Protein AF-A0A1G6W731-F1 (afdb_monomer_lite)

Secondary structure (DSSP, 8-state):
---HHHHHH----SS-EEEE-STTEEEEEEE---SSS---EEEEEEE----------

Radius of gyration: 14.87 Å; chains: 1; bounding box: 26×17×53 Å

pLDDT: mean 71.99, std 15.56, range [45.09, 90.81]

Structure (mmCIF, N/CA/C/O backbone):
data_AF-A0A1G6W731-F1
#
_entry.id   AF-A0A1G6W731-F1
#
loop_
_atom_site.group_PDB
_atom_site.id
_atom_site.type_symbol
_atom_site.label_atom_id
_atom_site.label_alt_id
_atom_site.label_comp_id
_atom_site.label_asym_id
_atom_site.label_entity_id
_atom_site.label_seq_id
_atom_site.pdbx_PDB_ins_code
_atom_site.Cartn_x
_atom_site.Cartn_y
_atom_site.Cartn_z
_atom_site.occupancy
_atom_site.B_iso_or_equiv
_atom_site.auth_seq_id
_atom_site.auth_comp_id
_atom_site.auth_asym_id
_atom_site.auth_atom_id
_atom_site.pdbx_PDB_model_num
ATOM 1 N N . MET A 1 1 ? -7.753 0.313 8.628 1.00 86.75 1 MET A N 1
ATOM 2 C CA . MET A 1 1 ? -7.806 -0.954 7.882 1.00 86.75 1 MET A CA 1
ATOM 3 C C . MET A 1 1 ? -7.351 -0.695 6.466 1.00 86.75 1 MET A C 1
ATOM 5 O O . MET A 1 1 ? -7.791 0.307 5.909 1.00 86.75 1 MET A O 1
ATOM 9 N N . LEU A 1 2 ? -6.448 -1.514 5.927 1.00 88.69 2 LEU A N 1
ATOM 10 C CA . LEU A 1 2 ? -5.983 -1.376 4.550 1.00 88.69 2 LEU A CA 1
ATOM 11 C C . LEU A 1 2 ? -7.054 -1.873 3.588 1.00 88.69 2 LEU A C 1
ATOM 13 O O . LEU A 1 2 ? -7.732 -2.867 3.841 1.00 88.69 2 LEU A O 1
ATOM 17 N N . THR A 1 3 ? -7.195 -1.182 2.464 1.00 90.69 3 THR A N 1
ATOM 18 C CA . THR A 1 3 ? -8.105 -1.593 1.395 1.00 90.69 3 THR A CA 1
ATOM 19 C C . THR A 1 3 ? -7.342 -2.206 0.233 1.00 90.69 3 THR A C 1
ATOM 21 O O . THR A 1 3 ? -6.158 -1.931 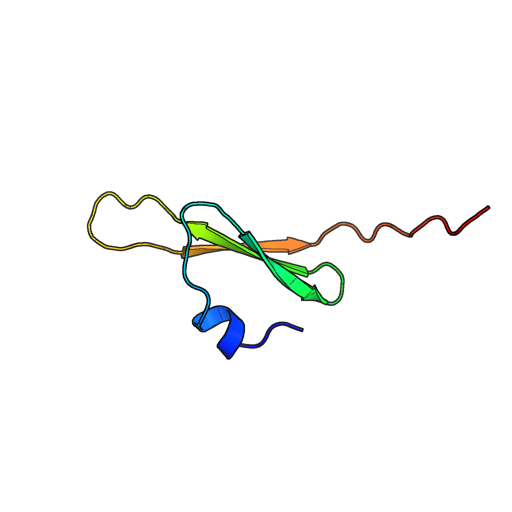0.021 1.00 90.69 3 THR A O 1
ATOM 24 N N . HIS A 1 4 ? -8.049 -2.997 -0.573 1.00 87.25 4 HIS A N 1
ATOM 25 C CA . HIS A 1 4 ? -7.494 -3.559 -1.801 1.00 87.25 4 HIS A CA 1
ATOM 26 C C . HIS A 1 4 ? -6.895 -2.469 -2.704 1.00 87.25 4 HIS A C 1
ATOM 28 O O . HIS A 1 4 ? -5.763 -2.609 -3.154 1.00 87.25 4 HIS A O 1
ATOM 34 N N . ILE A 1 5 ? -7.601 -1.342 -2.868 1.00 90.81 5 ILE A N 1
ATOM 35 C CA . ILE A 1 5 ? -7.150 -0.205 -3.684 1.00 90.81 5 ILE A CA 1
ATOM 36 C C . ILE A 1 5 ? -5.817 0.348 -3.167 1.00 90.81 5 ILE A C 1
ATOM 38 O O . ILE A 1 5 ? -4.897 0.557 -3.958 1.00 90.81 5 ILE A O 1
ATOM 42 N N . GLN A 1 6 ? -5.681 0.545 -1.851 1.00 88.38 6 GLN A N 1
ATOM 43 C CA . GLN A 1 6 ? -4.443 1.047 -1.246 1.00 88.38 6 GLN A CA 1
ATOM 44 C C . GLN A 1 6 ? -3.268 0.101 -1.506 1.00 88.38 6 GLN A C 1
ATOM 46 O O . GLN A 1 6 ? -2.206 0.560 -1.920 1.00 88.38 6 GLN A O 1
ATOM 51 N N . ILE A 1 7 ? -3.481 -1.208 -1.346 1.00 86.81 7 ILE A N 1
ATOM 52 C CA . ILE A 1 7 ? -2.461 -2.236 -1.584 1.00 86.81 7 ILE A CA 1
ATOM 53 C C . ILE A 1 7 ? -2.033 -2.245 -3.057 1.00 86.81 7 ILE A C 1
ATOM 55 O O . ILE A 1 7 ? -0.842 -2.190 -3.348 1.00 86.81 7 ILE A O 1
ATOM 59 N N . THR A 1 8 ? -2.983 -2.258 -3.995 1.00 86.81 8 THR A N 1
ATOM 60 C CA . THR A 1 8 ? -2.679 -2.325 -5.435 1.00 86.81 8 THR A CA 1
ATOM 61 C C . THR A 1 8 ? -2.101 -1.029 -5.999 1.00 86.81 8 THR A C 1
ATOM 63 O O . THR A 1 8 ? -1.370 -1.056 -6.984 1.00 86.81 8 THR A O 1
ATOM 66 N N . SER A 1 9 ? -2.418 0.116 -5.388 1.00 87.81 9 SER A N 1
ATOM 67 C CA . SER A 1 9 ? -1.884 1.422 -5.796 1.00 87.81 9 SER A CA 1
ATOM 68 C C . SER A 1 9 ? -0.459 1.684 -5.299 1.00 87.81 9 SER A C 1
ATOM 70 O O . SER A 1 9 ? 0.189 2.627 -5.761 1.00 87.81 9 SER A O 1
ATOM 72 N N . ALA A 1 10 ? 0.029 0.879 -4.351 1.00 85.12 10 ALA A N 1
ATOM 73 C CA . ALA A 1 10 ? 1.314 1.091 -3.711 1.00 85.12 10 ALA A CA 1
ATOM 74 C C . ALA A 1 10 ? 2.457 0.848 -4.699 1.00 85.12 10 ALA A C 1
ATOM 76 O O . ALA A 1 10 ? 2.699 -0.269 -5.156 1.00 85.12 10 ALA A O 1
ATOM 77 N N . LYS A 1 11 ? 3.187 1.916 -5.021 1.00 83.75 11 LYS A N 1
ATOM 78 C CA . LYS A 1 11 ? 4.353 1.842 -5.900 1.00 83.75 11 LYS A CA 1
ATOM 79 C C . LYS A 1 11 ? 5.605 1.598 -5.067 1.00 83.75 11 LYS A C 1
ATOM 81 O O . LYS A 1 11 ? 5.799 2.295 -4.067 1.00 83.75 11 LYS A O 1
ATOM 86 N N . PRO A 1 12 ? 6.478 0.660 -5.460 1.00 77.94 12 PRO A N 1
ATOM 87 C CA . PRO A 1 12 ? 7.748 0.504 -4.776 1.00 77.94 12 PRO A CA 1
ATOM 88 C C . PRO A 1 12 ? 8.572 1.786 -4.905 1.00 77.94 12 PRO A C 1
ATOM 90 O O . PRO A 1 12 ? 8.597 2.426 -5.957 1.00 77.94 12 PRO A O 1
ATOM 93 N N . THR A 1 13 ? 9.252 2.152 -3.825 1.00 81.31 13 THR A N 1
ATOM 94 C CA . THR A 1 13 ? 10.218 3.256 -3.825 1.00 81.31 13 THR A CA 1
ATOM 95 C C . THR A 1 13 ? 11.622 2.690 -3.656 1.00 81.31 13 THR A C 1
ATOM 97 O O . THR A 1 13 ? 11.778 1.493 -3.431 1.00 81.31 13 THR A O 1
ATOM 100 N N . ALA A 1 14 ? 12.657 3.529 -3.741 1.00 80.50 14 ALA A N 1
ATOM 101 C CA . ALA A 1 14 ? 14.039 3.089 -3.536 1.00 80.50 14 ALA A CA 1
ATOM 102 C C . ALA A 1 14 ? 14.291 2.492 -2.135 1.00 80.50 14 ALA A C 1
ATOM 104 O O . ALA A 1 14 ? 15.241 1.733 -1.957 1.00 80.50 14 ALA A O 1
ATOM 105 N N . LYS A 1 15 ? 13.454 2.819 -1.141 1.00 80.38 15 LYS A N 1
ATOM 106 C CA . LYS A 1 15 ? 13.555 2.301 0.227 1.00 80.38 15 LYS A CA 1
ATOM 107 C C . LYS A 1 15 ? 12.301 1.495 0.595 1.00 80.38 15 LYS A C 1
ATOM 109 O O . LYS A 1 15 ? 11.204 1.861 0.170 1.00 80.38 15 LYS A O 1
ATOM 114 N N . PRO A 1 16 ? 12.428 0.425 1.397 1.00 84.38 16 PRO A N 1
ATOM 115 C CA . PRO A 1 16 ? 11.265 -0.274 1.932 1.00 84.38 16 PRO A CA 1
ATOM 116 C C . PRO A 1 16 ? 10.396 0.652 2.790 1.00 84.38 16 PRO A C 1
ATOM 118 O O . PRO A 1 16 ? 10.921 1.485 3.532 1.00 84.38 16 PRO A O 1
ATOM 121 N N . PHE A 1 17 ? 9.077 0.486 2.725 1.00 85.75 17 PHE A N 1
ATOM 122 C CA . PHE A 1 17 ? 8.127 1.200 3.584 1.00 85.75 17 PHE A CA 1
ATOM 123 C C . PHE A 1 17 ? 6.958 0.301 3.990 1.00 85.75 17 PHE A C 1
ATOM 125 O O . PHE A 1 17 ? 6.693 -0.707 3.341 1.00 85.75 17 PHE A O 1
ATOM 132 N N . ASN A 1 18 ? 6.251 0.670 5.061 1.00 88.88 18 ASN A N 1
ATOM 133 C CA . ASN A 1 18 ? 5.127 -0.107 5.581 1.00 88.88 18 ASN A CA 1
ATOM 134 C C . ASN A 1 18 ? 3.796 0.598 5.318 1.00 88.88 18 ASN A C 1
ATOM 136 O O . ASN A 1 18 ? 3.649 1.786 5.602 1.00 88.88 18 ASN A O 1
ATOM 140 N N . LEU A 1 19 ? 2.812 -0.164 4.857 1.00 88.38 19 LEU A N 1
ATOM 141 C CA . LEU A 1 19 ? 1.404 0.196 4.899 1.00 88.38 19 LEU A CA 1
ATOM 142 C C . LEU A 1 19 ? 0.804 -0.412 6.168 1.00 88.38 19 LEU A C 1
ATOM 144 O O . LEU A 1 19 ? 0.807 -1.631 6.331 1.00 88.38 19 LEU A O 1
ATOM 148 N N . SER A 1 20 ? 0.329 0.427 7.084 1.00 89.62 20 SER A N 1
ATOM 149 C CA . SER A 1 20 ? -0.236 -0.023 8.360 1.00 89.62 20 SER A CA 1
ATOM 150 C C . SER A 1 20 ? -1.729 -0.333 8.242 1.00 89.62 20 SER A C 1
ATOM 152 O O . SER A 1 20 ? -2.494 0.454 7.685 1.00 89.62 20 SER A O 1
ATOM 154 N N . ASP A 1 21 ? -2.147 -1.446 8.835 1.00 87.62 21 ASP A N 1
ATOM 155 C CA . ASP A 1 21 ? -3.538 -1.787 9.120 1.00 87.62 21 ASP A CA 1
ATOM 156 C C . ASP A 1 21 ? -3.806 -1.595 10.636 1.00 87.62 21 ASP A C 1
ATOM 158 O O . ASP A 1 21 ? -3.059 -0.947 11.369 1.00 87.62 21 ASP A O 1
ATOM 162 N N . SER A 1 22 ? -4.920 -2.123 11.112 1.00 85.56 22 SER A N 1
ATOM 163 C CA . SER A 1 22 ? -5.373 -2.186 12.487 1.00 85.56 22 SER A CA 1
ATOM 164 C C . SER A 1 22 ? -4.642 -3.281 13.271 1.00 85.56 22 SER A C 1
ATOM 166 O O . SER A 1 22 ? -4.045 -4.198 12.709 1.00 85.56 22 SER A O 1
ATOM 168 N N . GLN A 1 23 ? -4.676 -3.175 14.603 1.00 84.50 23 GLN A N 1
ATOM 169 C CA . GLN A 1 23 ? -4.139 -4.190 15.525 1.00 84.50 23 GLN A CA 1
ATOM 170 C C . GLN A 1 23 ? -2.657 -4.548 15.301 1.00 84.50 23 GLN A C 1
ATOM 172 O O . GLN A 1 23 ? -2.234 -5.689 15.515 1.00 84.50 23 GLN A O 1
ATOM 177 N N . GLY A 1 24 ? -1.865 -3.567 14.863 1.00 81.38 24 GLY A N 1
ATOM 178 C CA . GLY A 1 24 ? -0.428 -3.728 14.651 1.00 81.38 24 GLY A CA 1
ATOM 179 C C . GLY A 1 24 ? -0.056 -4.545 13.413 1.00 81.38 24 GLY A C 1
ATOM 180 O O . GLY A 1 24 ? 1.125 -4.845 13.246 1.00 81.38 24 GLY A O 1
ATOM 181 N N . LEU A 1 25 ? -1.021 -4.902 12.560 1.00 85.69 25 LEU A N 1
ATOM 182 C CA . LEU A 1 25 ? -0.779 -5.547 11.273 1.00 85.69 25 LEU A CA 1
ATOM 183 C C . LEU A 1 25 ? -0.229 -4.524 10.270 1.00 85.69 25 LEU A C 1
ATOM 185 O O . LEU A 1 25 ? -0.690 -3.385 10.222 1.00 85.69 25 LEU A O 1
ATOM 189 N N . PHE A 1 26 ? 0.750 -4.914 9.461 1.00 87.88 26 PHE A N 1
ATOM 190 C CA . PHE A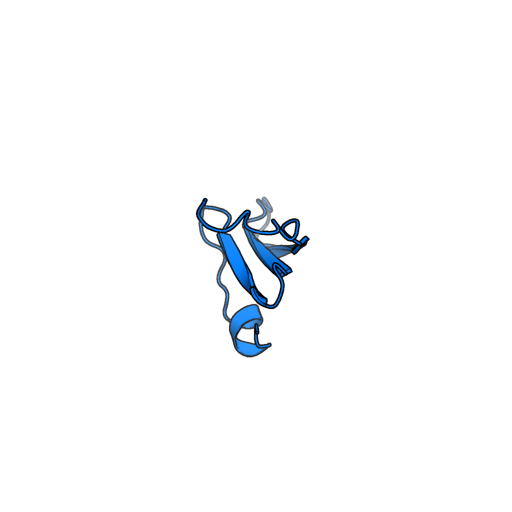 1 26 ? 1.251 -4.079 8.372 1.00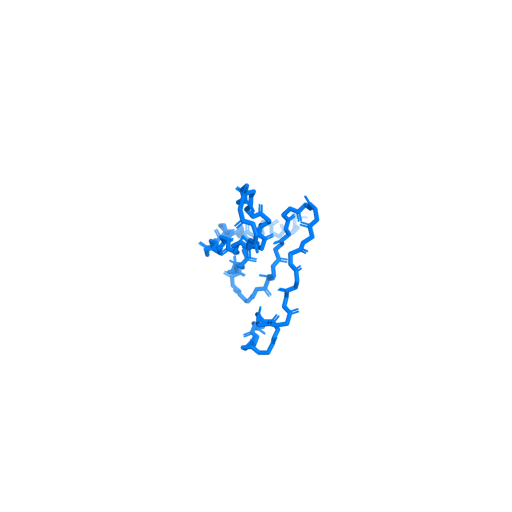 87.88 26 PHE A CA 1
ATOM 191 C C . PHE A 1 26 ? 1.756 -4.917 7.195 1.00 87.88 26 PHE A C 1
ATOM 193 O O . PHE A 1 26 ? 2.148 -6.075 7.352 1.00 87.88 26 PHE A O 1
ATOM 200 N N . LEU A 1 27 ? 1.771 -4.287 6.023 1.00 84.62 27 LEU A N 1
ATOM 201 C CA . LEU A 1 27 ? 2.345 -4.797 4.785 1.00 84.62 27 LEU A CA 1
ATOM 202 C C . LEU A 1 27 ? 3.629 -4.027 4.475 1.00 84.62 27 LEU A C 1
ATOM 204 O O . LEU A 1 27 ? 3.583 -2.806 4.324 1.00 84.62 27 LEU A O 1
ATOM 208 N N . THR A 1 28 ? 4.765 -4.707 4.349 1.00 86.25 28 THR A N 1
ATOM 209 C CA . THR A 1 28 ? 6.000 -4.062 3.877 1.00 86.25 28 THR A CA 1
ATOM 210 C C . THR A 1 28 ? 6.067 -4.104 2.355 1.00 86.25 28 THR A C 1
ATOM 212 O O . THR A 1 28 ? 5.969 -5.169 1.752 1.00 86.25 28 THR A O 1
ATOM 215 N N . VAL A 1 29 ? 6.260 -2.941 1.736 1.00 84.69 29 VAL A N 1
ATOM 216 C CA . VAL A 1 29 ? 6.533 -2.784 0.307 1.00 84.69 29 VAL A CA 1
ATOM 217 C C . VAL A 1 29 ? 8.031 -2.576 0.145 1.00 84.69 29 VAL A C 1
ATOM 219 O O . VAL A 1 29 ? 8.567 -1.531 0.516 1.00 84.69 29 VAL A O 1
ATOM 222 N N . GLN A 1 30 ? 8.713 -3.576 -0.405 1.00 81.00 30 GLN A N 1
ATOM 223 C CA . GLN A 1 30 ? 10.149 -3.534 -0.654 1.00 81.00 30 GLN A CA 1
ATOM 224 C C . GLN A 1 30 ? 10.431 -3.630 -2.158 1.00 81.00 30 GLN A C 1
ATOM 226 O O . GLN A 1 30 ? 9.894 -4.527 -2.817 1.00 81.00 30 GLN A O 1
ATOM 231 N N . PRO A 1 31 ? 11.285 -2.754 -2.722 1.00 73.50 31 PRO A N 1
ATOM 232 C CA . PRO A 1 31 ? 11.812 -2.985 -4.060 1.00 73.50 31 PRO A CA 1
ATOM 233 C C . PRO A 1 31 ? 12.660 -4.263 -4.029 1.00 73.50 31 PRO A C 1
ATOM 235 O O . PRO A 1 31 ? 13.644 -4.333 -3.292 1.00 73.50 31 PRO A O 1
ATOM 238 N N . THR A 1 32 ? 12.308 -5.285 -4.811 1.00 67.06 32 THR A N 1
ATOM 239 C CA . THR A 1 32 ? 13.262 -6.374 -5.057 1.00 67.06 32 THR A CA 1
ATOM 240 C C . THR A 1 32 ? 14.115 -6.023 -6.266 1.00 67.06 32 THR A C 1
ATOM 242 O O . THR A 1 32 ? 13.610 -5.639 -7.322 1.00 67.06 32 THR A O 1
ATOM 245 N N . ALA A 1 33 ? 15.432 -6.131 -6.110 1.00 57.62 33 ALA A N 1
ATOM 246 C CA . ALA A 1 33 ? 16.347 -6.032 -7.232 1.00 57.62 33 ALA A CA 1
ATOM 247 C C . ALA A 1 33 ? 16.168 -7.283 -8.101 1.00 57.62 33 ALA A C 1
ATOM 249 O O . ALA A 1 33 ? 16.698 -8.348 -7.788 1.00 57.62 33 ALA A O 1
ATOM 250 N N . ARG A 1 34 ? 15.404 -7.178 -9.189 1.00 52.38 34 ARG A N 1
ATOM 2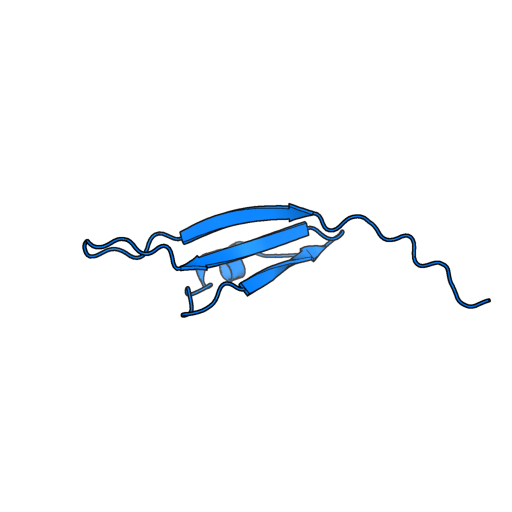51 C CA . ARG A 1 34 ? 15.426 -8.187 -10.249 1.00 52.38 34 ARG A CA 1
ATOM 252 C C . ARG A 1 34 ? 16.215 -7.602 -11.409 1.00 52.38 34 ARG A C 1
ATOM 254 O O . ARG A 1 34 ? 15.730 -6.718 -12.104 1.00 52.38 34 ARG A O 1
ATOM 261 N N . ASN A 1 35 ? 17.430 -8.109 -11.616 1.00 49.34 35 ASN A N 1
ATOM 262 C CA . ASN A 1 35 ? 18.355 -7.713 -12.690 1.00 49.34 35 ASN A CA 1
ATOM 263 C C . ASN A 1 35 ? 17.840 -7.984 -14.127 1.00 49.34 35 ASN A C 1
ATOM 265 O O . ASN A 1 35 ? 18.622 -7.960 -15.066 1.00 49.34 35 ASN A O 1
ATOM 269 N N . TY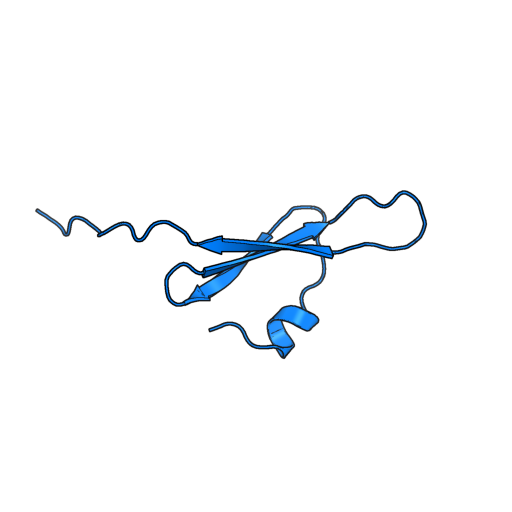R A 1 36 ? 16.540 -8.214 -14.329 1.00 45.09 36 TYR A N 1
ATOM 270 C CA . TYR A 1 36 ? 15.937 -8.450 -15.639 1.00 45.09 36 TYR A CA 1
ATOM 271 C C . TYR A 1 36 ? 14.510 -7.881 -15.667 1.00 45.09 36 TYR A C 1
ATOM 273 O O . TYR A 1 36 ? 13.553 -8.563 -15.309 1.00 45.09 36 TYR A O 1
ATOM 281 N N . GLY A 1 37 ? 14.377 -6.606 -16.043 1.00 45.16 37 GLY A N 1
ATOM 282 C CA . GLY A 1 37 ? 13.172 -6.027 -16.663 1.00 45.16 37 GLY A CA 1
ATOM 283 C C . GLY A 1 37 ? 11.848 -5.991 -15.883 1.00 45.16 37 GLY A C 1
ATOM 284 O O . GLY A 1 37 ? 10.858 -5.533 -16.444 1.00 45.16 37 GLY A O 1
ATOM 285 N N . GLY A 1 38 ? 11.785 -6.433 -14.623 1.00 48.09 38 GLY A N 1
ATOM 286 C CA . GLY A 1 38 ? 10.541 -6.455 -13.848 1.00 48.09 38 GLY A CA 1
ATOM 287 C C . GLY A 1 38 ? 10.770 -6.295 -12.350 1.00 48.09 38 GLY A C 1
ATOM 288 O O . GLY A 1 38 ? 11.395 -7.143 -11.715 1.00 48.09 38 GLY A O 1
ATOM 289 N N . LEU A 1 39 ? 10.238 -5.212 -11.783 1.00 51.25 39 LEU A N 1
ATOM 290 C CA . LEU A 1 39 ? 10.258 -4.923 -10.351 1.00 51.25 39 LEU A CA 1
ATOM 291 C C . LEU A 1 39 ? 9.271 -5.862 -9.641 1.00 51.25 39 LEU A C 1
ATOM 293 O O . LEU A 1 39 ? 8.061 -5.657 -9.710 1.00 51.25 39 LEU A O 1
ATOM 297 N N . ALA A 1 40 ? 9.766 -6.916 -8.993 1.00 50.75 40 ALA A N 1
ATOM 298 C CA . ALA A 1 40 ? 8.916 -7.768 -8.167 1.00 50.75 40 ALA A CA 1
ATOM 299 C C . ALA A 1 40 ? 8.688 -7.100 -6.795 1.00 50.75 40 ALA A C 1
ATOM 301 O O . ALA A 1 40 ? 9.589 -6.478 -6.223 1.00 50.75 40 ALA A O 1
ATOM 302 N N . ILE A 1 41 ? 7.471 -7.196 -6.265 1.00 56.28 41 ILE A N 1
ATOM 303 C CA . ILE A 1 41 ? 7.141 -6.699 -4.926 1.00 56.28 41 ILE A CA 1
ATOM 304 C C . ILE A 1 41 ? 7.197 -7.896 -3.981 1.00 56.28 41 ILE A C 1
ATOM 306 O O . ILE A 1 41 ? 6.355 -8.787 -4.068 1.00 56.28 41 ILE A O 1
ATOM 310 N N . ALA A 1 42 ? 8.181 -7.930 -3.082 1.00 55.31 42 ALA A N 1
ATOM 311 C CA . ALA A 1 42 ? 8.117 -8.826 -1.934 1.00 55.31 42 ALA A CA 1
ATOM 312 C C . ALA A 1 42 ? 7.211 -8.165 -0.893 1.00 55.31 42 ALA A C 1
ATOM 314 O O . ALA A 1 42 ? 7.532 -7.092 -0.384 1.00 55.31 42 ALA A O 1
ATOM 315 N N . THR A 1 43 ? 6.062 -8.780 -0.625 1.00 57.50 43 THR A N 1
ATOM 316 C CA . THR A 1 43 ? 5.155 -8.375 0.449 1.00 57.50 43 THR A CA 1
ATOM 317 C C . THR A 1 43 ? 5.323 -9.338 1.613 1.00 57.50 43 THR A C 1
ATOM 319 O O . THR A 1 43 ? 5.089 -10.536 1.476 1.00 57.50 43 THR A O 1
ATOM 322 N N . SER A 1 44 ? 5.755 -8.828 2.763 1.00 62.03 44 SER A N 1
ATOM 323 C CA . SER A 1 44 ? 5.710 -9.570 4.022 1.00 62.03 44 SER A CA 1
ATOM 324 C C . SER A 1 44 ? 4.605 -9.000 4.902 1.00 62.03 44 SER A C 1
ATOM 326 O O . SER A 1 44 ? 4.388 -7.785 4.957 1.00 62.03 44 SER A O 1
ATOM 328 N N . VAL A 1 45 ? 3.879 -9.898 5.564 1.00 69.38 45 VAL A N 1
ATOM 329 C CA . VAL A 1 45 ? 2.875 -9.543 6.565 1.00 69.38 45 VAL A CA 1
ATOM 330 C C . VAL A 1 45 ? 3.544 -9.618 7.928 1.00 69.38 45 VAL A C 1
ATOM 332 O O . VAL A 1 45 ? 4.002 -10.682 8.342 1.00 69.38 45 VAL A O 1
ATOM 335 N N . GLY A 1 46 ? 3.626 -8.479 8.612 1.00 69.50 46 GLY A N 1
ATOM 336 C CA . GLY A 1 46 ? 4.178 -8.378 9.957 1.00 69.50 46 GLY A CA 1
ATOM 337 C C . GLY A 1 46 ? 3.112 -7.972 10.967 1.00 69.50 46 GLY A C 1
ATOM 338 O O . GLY A 1 46 ? 2.182 -7.235 10.642 1.00 69.50 46 GLY A O 1
ATOM 339 N N . ARG A 1 47 ? 3.262 -8.426 12.214 1.00 72.25 47 ARG A N 1
ATOM 340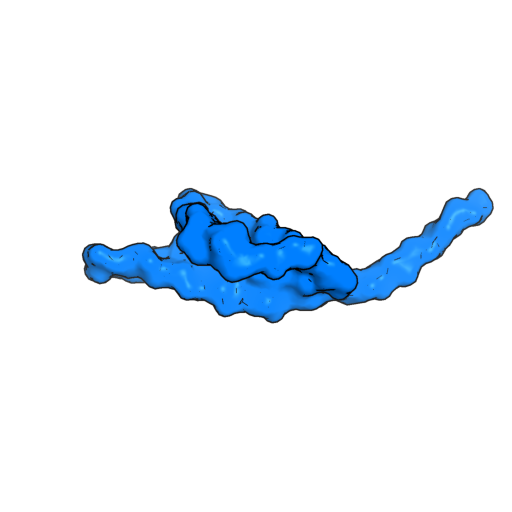 C CA . ARG A 1 47 ? 2.483 -7.931 13.353 1.00 72.25 47 ARG A CA 1
ATOM 341 C C . ARG A 1 47 ? 3.449 -7.313 14.351 1.00 72.25 47 ARG A C 1
ATOM 343 O O . ARG A 1 47 ? 4.364 -7.990 14.814 1.00 72.25 47 ARG A O 1
ATOM 350 N N . ARG A 1 48 ? 3.281 -6.031 14.678 1.00 64.06 48 ARG A N 1
ATOM 351 C CA . ARG A 1 48 ? 3.993 -5.459 15.826 1.00 64.06 48 ARG A CA 1
ATOM 352 C C . ARG A 1 48 ? 3.479 -6.151 17.091 1.00 64.06 48 ARG A C 1
ATOM 354 O O . ARG A 1 48 ? 2.265 -6.355 17.188 1.00 64.06 48 ARG A O 1
ATOM 361 N N . PRO A 1 49 ? 4.353 -6.528 18.041 1.00 60.44 49 PRO A N 1
ATOM 362 C CA . PRO A 1 49 ? 3.884 -7.000 19.334 1.00 60.44 49 PRO A CA 1
ATOM 363 C C . PRO A 1 49 ? 2.942 -5.941 19.908 1.00 60.44 49 PRO A C 1
ATOM 365 O O . PRO A 1 49 ? 3.222 -4.744 19.808 1.00 60.44 49 PRO A O 1
ATOM 368 N N . PHE A 1 50 ? 1.802 -6.379 20.444 1.00 54.81 50 PHE A N 1
ATOM 369 C CA . PHE A 1 50 ? 0.906 -5.505 21.185 1.00 54.81 50 PHE A CA 1
ATOM 370 C C . PHE A 1 50 ? 1.686 -5.050 22.417 1.00 54.81 50 PHE A C 1
ATOM 372 O O . PHE A 1 50 ? 1.770 -5.771 23.407 1.00 54.81 50 PHE A O 1
ATOM 379 N N . THR A 1 51 ? 2.361 -3.907 22.326 1.00 55.19 51 THR A N 1
ATOM 380 C CA . THR A 1 51 ? 2.923 -3.261 23.501 1.00 55.19 51 THR A CA 1
ATOM 381 C C . THR A 1 51 ? 1.714 -2.815 24.300 1.00 55.19 51 THR A C 1
ATOM 383 O O . THR A 1 51 ? 1.057 -1.844 23.928 1.00 55.19 51 THR A O 1
ATOM 386 N N . SER A 1 52 ? 1.357 -3.571 25.337 1.00 52.41 52 SER A N 1
ATOM 387 C CA . SER A 1 52 ? 0.543 -3.036 26.418 1.00 52.41 52 SER A CA 1
ATOM 388 C C . SER A 1 52 ? 1.277 -1.793 26.902 1.00 52.41 52 SER A C 1
ATOM 390 O O . SER A 1 52 ? 2.331 -1.912 27.526 1.00 52.41 52 SER A O 1
ATOM 392 N N . ASP A 1 53 ? 0.797 -0.623 26.500 1.00 52.56 53 ASP A N 1
ATOM 393 C CA . ASP A 1 53 ? 1.308 0.655 26.966 1.00 52.56 53 ASP A CA 1
ATOM 394 C C . ASP A 1 53 ? 1.211 0.638 28.500 1.00 52.56 53 ASP A C 1
ATOM 396 O O . ASP A 1 53 ? 0.100 0.481 29.023 1.00 52.56 53 ASP A O 1
ATOM 400 N N . PRO A 1 54 ? 2.325 0.675 29.257 1.00 54.25 54 PRO A N 1
ATOM 401 C CA . PRO A 1 54 ? 2.224 0.887 30.683 1.00 54.25 54 PRO A CA 1
ATOM 402 C C . PRO A 1 54 ? 1.824 2.353 30.833 1.00 54.25 54 PRO A C 1
ATOM 404 O O . PRO A 1 54 ? 2.663 3.242 30.702 1.00 54.25 54 PRO A O 1
ATOM 407 N N . GLY A 1 55 ? 0.523 2.588 31.021 1.00 46.41 55 GLY A N 1
ATOM 408 C CA . GLY A 1 55 ? -0.054 3.920 31.181 1.00 46.41 55 GLY A CA 1
ATOM 409 C C . GLY A 1 55 ? 0.692 4.776 32.217 1.00 46.41 55 GLY A C 1
ATOM 410 O O . GLY A 1 55 ? 1.471 4.251 33.021 1.00 46.41 55 GLY A O 1
ATOM 411 N N . PRO A 1 56 ? 0.479 6.102 32.196 1.00 58.03 56 PRO A N 1
ATOM 412 C CA . PRO A 1 56 ? 1.257 7.029 33.005 1.00 58.03 56 PRO A CA 1
ATOM 413 C C . PRO A 1 56 ? 1.114 6.678 34.491 1.00 58.03 56 PRO A C 1
ATOM 415 O O . PRO A 1 56 ? 0.002 6.464 34.976 1.00 58.03 56 PRO A O 1
ATOM 418 N N . ARG A 1 57 ? 2.261 6.570 35.171 1.00 53.84 57 ARG A N 1
ATOM 419 C CA . ARG A 1 57 ? 2.350 6.447 36.631 1.00 53.84 57 ARG A CA 1
ATOM 420 C C . ARG A 1 57 ? 1.906 7.731 37.316 1.00 53.84 57 ARG A C 1
ATOM 422 O O . ARG A 1 57 ? 2.209 8.809 36.758 1.00 53.84 57 ARG A O 1
#

Foldseek 3Di:
DDDPCNVVVDDEDQAWDWDDDPQQWIWIFHFDDDVDDDTDTDIDIDGDPPPPPPPDD

Sequence (57 aa):
MLTHIQITSAKPTAKPFNLSDSQGLFLTVQPTARNYGGLAIATSVGRRPFTSDPGPR